Protein AF-A0A661NCL8-F1 (afdb_monomer_lite)

Structure (mmCIF, N/CA/C/O backbone):
data_AF-A0A661NCL8-F1
#
_entry.id   AF-A0A661NCL8-F1
#
loop_
_atom_site.group_PDB
_atom_site.id
_atom_site.type_symbol
_atom_site.label_atom_id
_atom_site.label_alt_id
_atom_site.label_comp_id
_atom_site.label_asym_id
_atom_site.label_entity_id
_atom_site.label_seq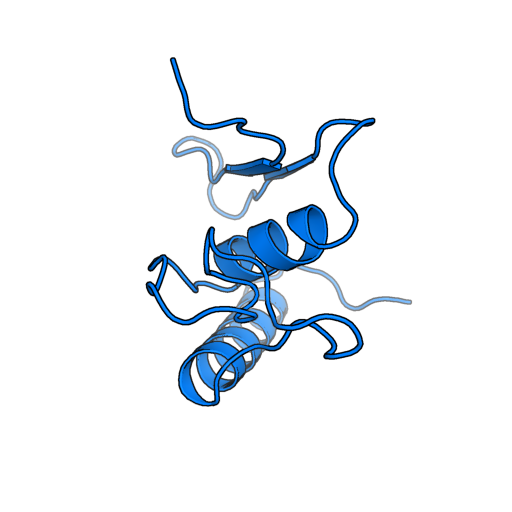_id
_atom_site.pdbx_PDB_ins_code
_atom_site.Cartn_x
_atom_site.Cartn_y
_atom_site.Cartn_z
_atom_site.occupancy
_atom_site.B_iso_or_equiv
_atom_site.auth_seq_id
_atom_site.auth_comp_id
_atom_site.auth_asym_id
_atom_site.auth_atom_id
_atom_site.pdbx_PDB_model_num
ATOM 1 N N . PRO A 1 1 ? -3.423 17.438 -16.254 1.00 43.38 1 PRO A N 1
ATOM 2 C CA . PRO A 1 1 ? -4.211 16.333 -16.865 1.00 43.38 1 PRO A CA 1
ATOM 3 C C . PRO A 1 1 ? -3.383 15.133 -17.389 1.00 43.38 1 PRO A C 1
ATOM 5 O O . PRO A 1 1 ? -3.910 14.358 -18.171 1.00 43.38 1 PRO A O 1
ATOM 8 N N . SER A 1 2 ? -2.137 14.914 -16.942 1.00 42.22 2 SER A N 1
ATOM 9 C CA . SER A 1 2 ? -1.245 13.882 -17.516 1.00 42.22 2 SER A CA 1
ATOM 10 C C . SER A 1 2 ? -0.877 12.725 -16.580 1.00 42.22 2 SER A C 1
ATOM 12 O O . SER A 1 2 ? -0.084 11.872 -16.959 1.00 42.22 2 SER A O 1
ATOM 14 N N . ARG A 1 3 ? -1.425 12.657 -15.361 1.00 52.50 3 ARG A N 1
ATOM 15 C CA . ARG A 1 3 ? -1.258 11.468 -14.513 1.00 52.50 3 ARG A CA 1
ATOM 16 C C . ARG A 1 3 ? -2.480 10.592 -14.707 1.00 52.50 3 ARG A C 1
ATOM 18 O O . ARG A 1 3 ? -3.560 10.965 -14.254 1.00 52.50 3 ARG A O 1
ATOM 25 N N . MET A 1 4 ? -2.308 9.478 -15.409 1.00 59.47 4 MET A N 1
ATOM 26 C CA . MET A 1 4 ? -3.310 8.423 -15.524 1.00 59.47 4 MET A CA 1
ATOM 27 C C . MET A 1 4 ? -3.551 7.865 -14.111 1.00 59.47 4 MET A C 1
ATOM 29 O O . MET A 1 4 ? -2.836 6.988 -13.640 1.00 59.47 4 MET A O 1
ATOM 33 N N . ARG A 1 5 ? -4.484 8.471 -13.365 1.00 67.81 5 ARG A N 1
ATOM 34 C CA . ARG A 1 5 ? -4.849 8.029 -12.015 1.00 67.81 5 ARG A CA 1
ATOM 35 C C . ARG A 1 5 ? -5.761 6.820 -12.158 1.00 67.81 5 ARG A C 1
ATOM 37 O O . ARG A 1 5 ? -6.962 6.975 -12.340 1.00 67.81 5 ARG A O 1
ATOM 44 N N . MET A 1 6 ? -5.168 5.633 -12.121 1.00 88.62 6 MET A N 1
ATOM 45 C CA . MET A 1 6 ? -5.894 4.361 -12.193 1.00 88.62 6 MET A CA 1
ATOM 46 C C . MET A 1 6 ? -6.251 3.805 -10.810 1.00 88.62 6 MET A C 1
ATOM 48 O O . MET A 1 6 ? -6.955 2.803 -10.726 1.00 88.62 6 MET A O 1
ATOM 52 N N . GLY A 1 7 ? -5.790 4.449 -9.738 1.00 92.88 7 GLY A N 1
ATOM 53 C CA . GLY A 1 7 ? -6.042 4.055 -8.361 1.00 92.88 7 GLY A CA 1
ATOM 54 C C . GLY A 1 7 ? -6.068 5.254 -7.414 1.00 92.88 7 GLY A C 1
ATOM 55 O O . GLY A 1 7 ? -5.578 6.340 -7.747 1.00 92.88 7 GLY A O 1
ATOM 56 N N . VAL A 1 8 ? -6.706 5.069 -6.257 1.00 94.38 8 VAL A N 1
ATOM 57 C CA . VAL A 1 8 ? -6.591 5.969 -5.108 1.00 94.38 8 VAL A CA 1
ATOM 58 C C . VAL A 1 8 ? -6.859 5.240 -3.789 1.00 94.38 8 VAL A C 1
ATOM 60 O O . VAL A 1 8 ? -7.880 4.569 -3.613 1.00 94.38 8 VAL A O 1
ATOM 63 N N . HIS A 1 9 ? -5.980 5.455 -2.815 1.00 95.56 9 HIS A N 1
ATOM 64 C CA . HIS A 1 9 ? -6.280 5.301 -1.397 1.00 95.56 9 HIS A CA 1
ATOM 65 C C . HIS A 1 9 ? -6.890 6.594 -0.852 1.00 95.56 9 HIS A C 1
ATOM 67 O O . HIS A 1 9 ? -6.280 7.664 -0.880 1.00 95.56 9 HIS A O 1
ATOM 73 N N . TRP A 1 10 ? -8.102 6.492 -0.313 1.00 94.00 10 TRP A N 1
ATOM 74 C CA . TRP A 1 10 ? -8.814 7.606 0.295 1.00 94.00 10 TRP A CA 1
ATOM 75 C C . TRP A 1 10 ? -9.180 7.309 1.748 1.00 94.00 10 TRP A C 1
ATOM 77 O O . TRP A 1 10 ? -9.733 6.257 2.079 1.00 94.00 10 TRP A O 1
ATOM 87 N N . ARG A 1 11 ? -8.885 8.274 2.625 1.00 92.00 11 ARG A N 1
ATOM 88 C CA . ARG A 1 11 ? -9.299 8.277 4.030 1.00 92.00 11 ARG A CA 1
ATOM 89 C C . ARG A 1 11 ? -10.157 9.519 4.305 1.00 92.00 11 ARG A C 1
ATOM 91 O O . ARG A 1 11 ? -9.592 10.596 4.510 1.00 92.00 11 ARG A O 1
ATOM 98 N N . PRO A 1 12 ? -11.495 9.414 4.271 1.00 90.94 12 PRO A N 1
ATOM 99 C CA . PRO A 1 12 ? -12.381 10.553 4.502 1.00 90.94 12 PRO A CA 1
ATOM 100 C C . PRO A 1 12 ? -12.266 11.102 5.929 1.00 90.94 12 PRO A C 1
ATOM 102 O O . PRO A 1 12 ? -12.289 10.350 6.900 1.00 90.94 12 PRO A O 1
ATOM 105 N N . ALA A 1 13 ? -12.220 12.431 6.062 1.00 89.50 13 ALA A N 1
ATOM 106 C CA . ALA A 1 13 ? -12.108 13.102 7.360 1.00 89.50 13 ALA A CA 1
ATOM 107 C C . ALA A 1 13 ? -13.328 12.872 8.276 1.00 89.50 13 ALA A C 1
ATOM 109 O O . ALA A 1 13 ? -13.172 12.783 9.489 1.00 89.50 13 ALA A O 1
ATOM 110 N N . GLY A 1 14 ? -14.530 12.742 7.704 1.00 91.62 14 GLY A N 1
ATOM 111 C CA . GLY A 1 14 ? -15.777 12.549 8.456 1.00 91.62 14 GLY A CA 1
ATOM 112 C C . GLY A 1 14 ? -16.065 11.110 8.898 1.00 91.62 14 GLY A C 1
ATOM 113 O O . GLY A 1 14 ? -17.049 10.886 9.592 1.00 91.62 14 GLY A O 1
ATOM 114 N N . LEU A 1 15 ? -15.243 10.132 8.498 1.00 89.44 15 LEU A N 1
ATOM 115 C CA . LEU A 1 15 ? -15.430 8.717 8.840 1.00 89.44 15 LEU A CA 1
ATOM 116 C C . LEU A 1 15 ? -14.105 8.127 9.351 1.00 89.44 15 LEU A C 1
ATOM 118 O O . LEU A 1 15 ? -13.417 7.409 8.616 1.00 89.44 15 LEU A O 1
ATOM 122 N N . PRO A 1 16 ? -13.706 8.442 10.598 1.00 85.56 16 PRO A N 1
ATOM 123 C CA . PRO A 1 16 ? -12.472 7.920 11.168 1.00 85.56 16 PRO A CA 1
ATOM 124 C C . PRO A 1 16 ? -12.484 6.385 11.167 1.00 85.56 16 PRO A C 1
ATOM 126 O O . PRO A 1 16 ? -13.502 5.750 11.433 1.00 85.56 16 PRO A O 1
ATOM 129 N N . GLY A 1 17 ? -11.346 5.786 10.820 1.00 86.00 17 GLY A N 1
ATOM 130 C CA . GLY A 1 17 ? -11.203 4.333 10.698 1.00 86.00 17 GLY A CA 1
ATOM 131 C C . GLY A 1 17 ? -11.777 3.722 9.414 1.00 86.00 17 GLY A C 1
ATOM 132 O O . GLY A 1 17 ? -11.624 2.523 9.200 1.00 86.00 17 GLY A O 1
ATOM 133 N N . LYS A 1 18 ? -12.403 4.510 8.526 1.00 91.06 18 LYS A N 1
AT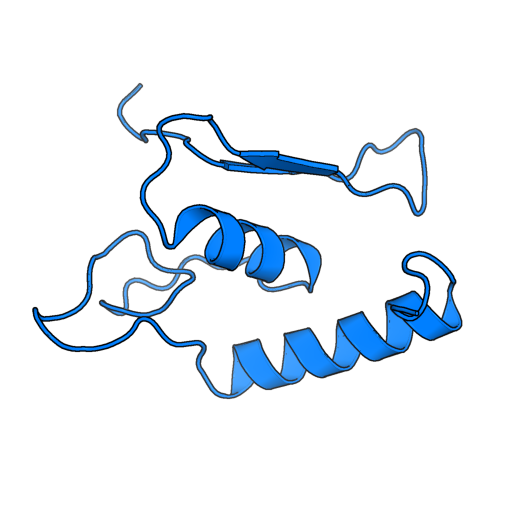OM 134 C CA . LYS A 1 18 ? -12.796 4.047 7.187 1.00 91.06 18 LYS A CA 1
ATOM 135 C C . LYS A 1 18 ? -11.721 4.374 6.160 1.00 91.06 18 LYS A C 1
ATOM 137 O O . LYS A 1 18 ? -11.149 5.463 6.142 1.00 91.06 18 LYS A O 1
ATOM 142 N N . HIS A 1 19 ? -11.453 3.399 5.307 1.00 94.06 19 HIS A N 1
ATOM 143 C CA . HIS A 1 19 ? -10.442 3.454 4.269 1.00 94.06 19 HIS A CA 1
ATOM 144 C C . HIS A 1 19 ? -11.055 2.914 2.983 1.00 94.06 19 HIS A C 1
ATOM 146 O O . HIS A 1 19 ? -11.740 1.894 3.006 1.00 94.06 19 HIS A O 1
ATOM 152 N N . PHE A 1 20 ? -10.784 3.585 1.873 1.00 94.81 20 PHE A N 1
ATOM 153 C CA . PHE A 1 20 ? -11.230 3.168 0.554 1.00 94.81 20 PHE A CA 1
ATOM 154 C C . PHE A 1 20 ? -10.009 2.981 -0.330 1.00 94.81 20 PHE A C 1
ATOM 156 O O . PHE A 1 20 ? -9.150 3.859 -0.394 1.00 94.81 20 PHE A O 1
ATOM 163 N N . VAL A 1 21 ? -9.936 1.832 -0.989 1.00 95.12 21 VAL A N 1
ATOM 164 C CA . VAL A 1 21 ? -8.997 1.567 -2.076 1.00 95.12 21 VAL A CA 1
ATOM 165 C C . VAL A 1 21 ? -9.850 1.422 -3.322 1.00 95.12 21 VAL A C 1
ATOM 167 O O . VAL A 1 21 ? -10.647 0.494 -3.426 1.00 95.12 21 VAL A O 1
ATOM 170 N N . ILE A 1 22 ? -9.749 2.398 -4.217 1.00 94.44 22 ILE A N 1
ATOM 171 C CA . ILE A 1 22 ? -10.548 2.469 -5.438 1.00 94.44 22 ILE A CA 1
ATOM 172 C C . ILE A 1 22 ? -9.591 2.254 -6.598 1.00 94.44 22 ILE A C 1
ATOM 174 O O . ILE A 1 22 ? -8.585 2.951 -6.696 1.00 94.44 22 ILE A O 1
ATOM 178 N N . VAL A 1 23 ? -9.907 1.298 -7.465 1.00 94.75 23 VAL A N 1
ATOM 179 C CA . VAL A 1 23 ? -9.090 0.941 -8.624 1.00 94.75 23 VAL A CA 1
ATOM 180 C C . VAL A 1 23 ? -9.982 0.949 -9.859 1.00 94.75 23 VAL A C 1
ATOM 182 O O . VAL A 1 23 ? -11.108 0.449 -9.825 1.00 94.75 23 VAL A O 1
ATOM 185 N N . ALA A 1 24 ? -9.503 1.560 -10.939 1.00 93.38 24 ALA A N 1
ATOM 186 C CA . ALA A 1 24 ? -10.197 1.555 -12.216 1.00 93.38 24 ALA A CA 1
ATOM 187 C C . ALA A 1 24 ? -10.211 0.136 -12.798 1.00 93.38 24 ALA A C 1
ATOM 189 O O . ALA A 1 24 ? -9.207 -0.565 -12.753 1.00 93.38 24 ALA A O 1
ATOM 190 N N . SER A 1 25 ? -11.317 -0.277 -13.416 1.00 92.88 25 SER A N 1
ATOM 191 C CA . SER A 1 25 ? -11.444 -1.624 -14.000 1.00 92.88 25 SER A CA 1
ATOM 192 C C . SER A 1 25 ? -10.418 -1.937 -15.097 1.00 92.88 25 SER A C 1
ATOM 194 O O . SER A 1 25 ? -10.152 -3.100 -15.374 1.00 92.88 25 SER A O 1
ATOM 196 N N . HIS A 1 26 ? -9.849 -0.905 -15.718 1.00 90.19 26 HIS A N 1
ATOM 197 C CA . HIS A 1 26 ? -8.823 -0.992 -16.758 1.00 90.19 26 HIS A CA 1
ATOM 198 C C . HIS A 1 26 ? -7.413 -0.682 -16.228 1.00 90.19 26 HIS A C 1
ATOM 200 O O . HIS A 1 26 ? -6.522 -0.353 -17.009 1.00 90.19 26 HIS A O 1
ATOM 206 N N . SER A 1 27 ? -7.208 -0.715 -14.907 1.00 89.62 27 SER A N 1
ATOM 207 C CA . SER A 1 27 ? -5.901 -0.462 -14.306 1.00 89.62 27 SER A CA 1
ATOM 208 C C . SER A 1 27 ? -4.872 -1.508 -14.726 1.00 89.62 27 SER A C 1
ATOM 210 O O . SER A 1 27 ? -5.196 -2.692 -14.841 1.00 89.62 27 SER A O 1
ATOM 212 N N . VAL A 1 28 ? -3.613 -1.095 -14.841 1.00 87.56 28 VAL A N 1
ATOM 213 C CA . VAL A 1 28 ? -2.496 -2.039 -14.972 1.00 87.56 28 VAL A CA 1
ATOM 214 C C . VAL A 1 28 ?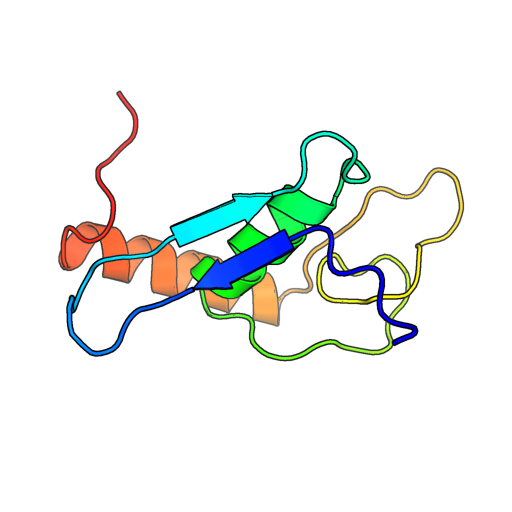 -2.310 -2.868 -13.679 1.00 87.56 28 VAL A C 1
ATOM 216 O O . VAL A 1 28 ? -2.763 -2.440 -12.611 1.00 87.56 28 VAL A O 1
ATOM 219 N N . PRO A 1 29 ? -1.697 -4.070 -13.746 1.00 86.25 29 PRO A N 1
ATOM 220 C CA . PRO A 1 29 ? -1.779 -5.072 -12.672 1.00 86.25 29 PRO A CA 1
ATOM 221 C C . PRO A 1 29 ? -1.239 -4.656 -11.295 1.00 86.25 29 PRO A C 1
ATOM 223 O O . PRO A 1 29 ? -1.674 -5.191 -10.276 1.00 86.25 29 PRO A O 1
ATOM 226 N N . ASP A 1 30 ? -0.288 -3.729 -11.235 1.00 90.81 30 ASP A N 1
ATOM 227 C CA . ASP A 1 30 ? 0.393 -3.316 -10.005 1.00 90.81 30 ASP A CA 1
ATOM 228 C C . ASP A 1 30 ? -0.297 -2.156 -9.268 1.00 90.81 30 ASP A C 1
ATOM 230 O O . ASP A 1 30 ? 0.020 -1.897 -8.104 1.00 90.81 30 ASP A O 1
ATOM 234 N N . VAL A 1 31 ? -1.303 -1.516 -9.875 1.00 93.56 31 VAL A N 1
ATOM 235 C CA . VAL A 1 31 ? -2.026 -0.378 -9.278 1.00 93.56 31 VAL A CA 1
ATOM 236 C C . VAL A 1 31 ? -2.672 -0.753 -7.947 1.00 93.56 31 VAL A C 1
ATOM 238 O O . VAL A 1 31 ? -2.560 -0.005 -6.979 1.00 93.56 31 VAL A O 1
ATOM 241 N N . LEU A 1 32 ? -3.302 -1.928 -7.837 1.00 94.88 32 LEU A N 1
ATOM 242 C CA . LEU A 1 32 ? -3.879 -2.358 -6.559 1.00 94.88 32 LEU A CA 1
ATOM 243 C C . LEU A 1 32 ? -2.800 -2.482 -5.472 1.00 94.88 32 LEU A C 1
ATOM 245 O O . LEU A 1 32 ? -3.013 -2.062 -4.334 1.00 94.88 32 LEU A O 1
ATOM 249 N N . ALA A 1 33 ? -1.631 -3.025 -5.817 1.00 95.75 33 ALA A N 1
ATOM 250 C CA . ALA A 1 33 ? -0.519 -3.130 -4.879 1.00 95.75 33 ALA A CA 1
ATOM 251 C C . ALA A 1 33 ? 0.005 -1.743 -4.467 1.00 95.75 33 ALA A C 1
ATOM 253 O O . ALA A 1 33 ? 0.302 -1.536 -3.288 1.00 95.75 33 ALA A O 1
ATOM 254 N N . HIS A 1 34 ? 0.056 -0.785 -5.397 1.00 96.50 34 HIS A N 1
ATOM 255 C CA . HIS A 1 34 ? 0.409 0.612 -5.130 1.00 96.50 34 HIS A CA 1
ATOM 256 C C . HIS A 1 34 ? -0.539 1.253 -4.111 1.00 96.50 34 HIS A C 1
ATOM 258 O O . HIS A 1 34 ? -0.102 1.771 -3.078 1.00 96.50 34 HIS A O 1
ATOM 264 N N . GLU A 1 35 ? -1.848 1.149 -4.346 1.00 97.25 35 GLU A N 1
ATOM 265 C CA . GLU A 1 35 ? -2.847 1.733 -3.451 1.00 97.25 35 GLU A CA 1
ATOM 266 C C . GLU A 1 35 ? -2.885 1.040 -2.084 1.00 97.25 35 GLU A C 1
ATOM 268 O O . GLU A 1 35 ? -3.062 1.698 -1.057 1.00 97.25 35 GLU A O 1
ATOM 273 N N . LEU A 1 36 ? -2.638 -0.273 -2.025 1.00 96.81 36 LEU A N 1
ATOM 274 C CA . LEU A 1 36 ? -2.434 -0.969 -0.752 1.00 96.81 36 LEU A CA 1
ATOM 275 C C . LEU A 1 36 ? -1.165 -0.480 -0.035 1.00 96.81 36 LEU A C 1
ATOM 277 O O . LEU A 1 36 ? -1.147 -0.361 1.191 1.00 96.81 36 LEU A O 1
ATOM 281 N N . GLY A 1 37 ? -0.114 -0.124 -0.773 1.00 97.44 37 GLY A N 1
ATOM 282 C CA . GLY A 1 37 ? 1.055 0.554 -0.222 1.00 97.44 37 GLY A CA 1
ATOM 283 C C . GLY A 1 37 ? 0.686 1.859 0.494 1.00 97.44 37 GLY A C 1
ATOM 284 O O . GLY A 1 37 ? 1.107 2.067 1.639 1.00 97.44 37 GLY A O 1
ATOM 285 N N . HIS A 1 38 ? -0.152 2.695 -0.127 1.00 97.50 38 HIS A N 1
ATOM 286 C CA . HIS A 1 38 ? -0.707 3.902 0.496 1.00 97.50 38 HIS A CA 1
ATOM 287 C C . HIS A 1 38 ? -1.578 3.593 1.714 1.00 97.50 38 HIS A C 1
ATOM 289 O O . HIS A 1 38 ? -1.373 4.186 2.781 1.00 97.50 38 HIS A O 1
ATOM 295 N N . PHE A 1 39 ? -2.472 2.612 1.593 1.00 96.50 39 PHE A N 1
ATOM 296 C CA . PHE A 1 39 ? -3.340 2.151 2.673 1.00 96.50 39 PHE A CA 1
ATOM 297 C C . PHE A 1 39 ? -2.544 1.810 3.940 1.00 96.50 39 PHE A C 1
ATOM 299 O O . PHE A 1 39 ? -2.908 2.239 5.037 1.00 96.50 39 PHE A O 1
ATOM 306 N N . PHE A 1 40 ? -1.407 1.120 3.794 1.00 96.94 40 PHE A N 1
ATOM 307 C CA . PHE A 1 40 ? -0.521 0.759 4.904 1.00 96.94 40 PHE A CA 1
ATOM 308 C C . PHE A 1 40 ? 0.576 1.797 5.221 1.00 96.94 40 PHE A C 1
ATOM 310 O O . PHE A 1 40 ? 1.544 1.506 5.932 1.00 96.94 40 PHE A O 1
ATOM 317 N N . GLY A 1 41 ? 0.427 3.034 4.747 1.00 95.88 41 GLY A N 1
ATOM 318 C CA . GLY A 1 41 ? 1.200 4.180 5.224 1.00 95.88 41 GLY A CA 1
ATOM 319 C C . GLY A 1 41 ? 2.471 4.515 4.438 1.00 95.88 41 GLY A C 1
ATOM 320 O O . GLY A 1 41 ? 3.265 5.331 4.915 1.00 95.88 41 GLY A O 1
ATOM 321 N N . ASN A 1 42 ? 2.684 3.946 3.249 1.00 97.69 42 ASN A N 1
ATOM 322 C CA . ASN A 1 42 ? 3.708 4.442 2.326 1.00 97.69 42 ASN A CA 1
ATOM 323 C C . ASN A 1 42 ? 3.152 5.651 1.574 1.00 97.69 42 ASN A C 1
ATOM 325 O O . ASN A 1 42 ? 2.265 5.488 0.756 1.00 97.69 42 ASN A O 1
ATOM 329 N N . ARG A 1 43 ? 3.629 6.866 1.860 1.00 93.94 43 ARG A N 1
ATOM 330 C CA . ARG A 1 43 ? 3.084 8.098 1.248 1.00 93.94 43 ARG A CA 1
ATOM 331 C C . ARG A 1 43 ? 3.879 8.617 0.059 1.00 93.94 43 ARG A C 1
ATOM 333 O O . ARG A 1 43 ? 3.316 9.274 -0.803 1.00 93.94 43 ARG A O 1
ATOM 340 N N . GLU A 1 44 ? 5.172 8.332 0.053 1.00 95.19 44 GLU A N 1
ATOM 341 C CA . GLU A 1 44 ? 6.100 8.885 -0.924 1.00 95.19 44 GLU A CA 1
ATOM 342 C C . GLU A 1 44 ? 6.127 8.050 -2.200 1.00 95.19 44 GLU A C 1
ATOM 344 O O . GLU A 1 44 ? 6.050 6.820 -2.138 1.00 95.19 44 GLU A O 1
ATOM 349 N N . HIS A 1 45 ? 6.327 8.732 -3.327 1.00 94.50 45 HIS A N 1
ATOM 350 C CA . HIS A 1 45 ? 6.526 8.131 -4.642 1.00 94.50 45 HIS A CA 1
ATOM 351 C C . HIS A 1 45 ? 8.004 8.238 -5.047 1.00 94.50 45 HIS A C 1
ATOM 353 O O . HIS A 1 45 ? 8.393 9.237 -5.658 1.00 94.50 45 HIS A O 1
ATOM 359 N N . PRO A 1 46 ? 8.875 7.277 -4.678 1.00 94.19 46 PRO A N 1
ATOM 360 C CA . PRO A 1 46 ? 10.285 7.337 -5.045 1.00 94.19 46 PRO A CA 1
ATOM 361 C C . PRO A 1 46 ? 10.465 7.229 -6.564 1.00 94.19 46 PRO A C 1
ATOM 363 O O . PRO A 1 46 ? 9.735 6.514 -7.246 1.00 94.19 46 PRO A O 1
ATOM 366 N N . ALA A 1 47 ? 11.506 7.868 -7.097 1.00 93.19 47 ALA A N 1
ATOM 367 C CA . ALA A 1 47 ? 11.867 7.772 -8.515 1.00 93.19 47 ALA A CA 1
ATOM 368 C C . ALA A 1 47 ? 12.576 6.449 -8.885 1.00 93.19 47 ALA A C 1
ATOM 370 O O . ALA A 1 47 ? 13.131 6.336 -9.972 1.00 93.19 47 ALA A O 1
ATOM 371 N N . THR A 1 48 ? 12.605 5.467 -7.978 1.00 95.00 48 THR A N 1
ATOM 372 C CA . THR A 1 48 ? 13.298 4.186 -8.159 1.00 95.00 48 THR A CA 1
ATOM 373 C C . THR A 1 48 ? 12.473 3.248 -9.048 1.00 95.00 48 THR A C 1
ATOM 375 O O . THR A 1 48 ? 11.422 2.791 -8.594 1.00 95.00 48 THR A O 1
ATOM 378 N N . PRO A 1 49 ? 12.934 2.914 -10.269 1.00 94.00 49 PRO A N 1
ATOM 379 C CA . PRO A 1 49 ? 12.184 2.059 -11.190 1.00 94.00 49 PRO A CA 1
ATOM 380 C C . PRO A 1 49 ? 11.891 0.669 -10.61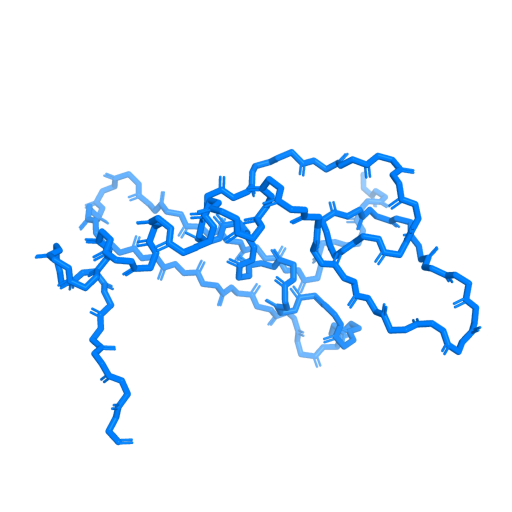3 1.00 94.00 49 PRO A C 1
ATOM 382 O O . PRO A 1 49 ? 12.728 0.082 -9.920 1.00 94.00 49 PRO A O 1
ATOM 385 N N . GLY A 1 50 ? 10.697 0.142 -10.891 1.00 93.81 50 GLY A N 1
ATOM 386 C CA . GLY A 1 50 ? 10.246 -1.177 -10.425 1.00 93.81 50 GLY A CA 1
ATOM 387 C C . GLY A 1 50 ? 9.861 -1.243 -8.944 1.00 93.81 50 GLY A C 1
ATOM 388 O O . GLY A 1 50 ? 9.385 -2.278 -8.475 1.00 93.81 50 GLY A O 1
ATOM 389 N N . ASN A 1 51 ? 10.035 -0.152 -8.194 1.00 96.50 51 ASN A N 1
ATOM 390 C CA . ASN A 1 51 ? 9.429 -0.035 -6.879 1.00 96.50 51 ASN A CA 1
ATOM 391 C C . ASN A 1 51 ? 7.915 0.150 -7.044 1.00 96.50 51 ASN A C 1
ATOM 393 O O . ASN A 1 51 ? 7.493 1.022 -7.796 1.00 96.50 51 ASN A O 1
ATOM 397 N N . ILE A 1 52 ? 7.107 -0.605 -6.296 1.00 95.81 52 ILE A N 1
ATOM 398 C CA . ILE A 1 52 ? 5.636 -0.539 -6.375 1.00 95.81 52 ILE A CA 1
ATOM 399 C C . ILE A 1 52 ? 5.110 0.878 -6.112 1.00 95.81 52 ILE A C 1
ATOM 401 O O . ILE A 1 52 ? 4.099 1.264 -6.681 1.00 95.81 52 ILE A O 1
ATOM 405 N N . MET A 1 53 ? 5.783 1.6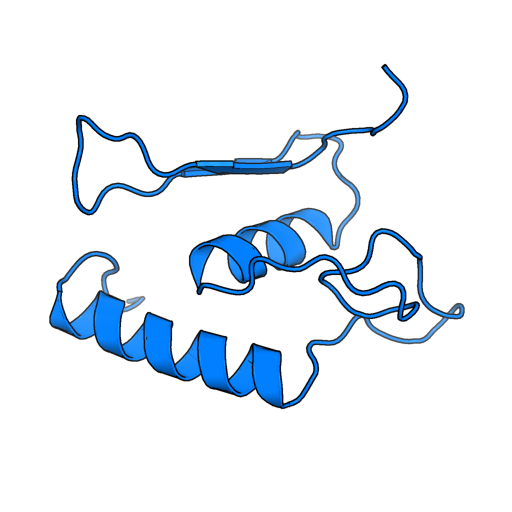74 -5.275 1.00 96.00 53 MET A N 1
ATOM 406 C CA . MET A 1 53 ? 5.386 3.059 -5.000 1.00 96.00 53 MET A CA 1
ATOM 407 C C . MET A 1 53 ? 5.915 4.060 -6.040 1.00 96.00 53 MET A C 1
ATOM 409 O O . MET A 1 53 ? 5.692 5.255 -5.887 1.00 96.00 53 MET A O 1
ATOM 413 N N . SER A 1 54 ? 6.653 3.633 -7.064 1.00 93.38 54 SER A N 1
ATOM 414 C CA . SER A 1 54 ? 7.112 4.515 -8.139 1.00 93.38 54 SER A CA 1
ATOM 415 C C . SER A 1 54 ? 6.059 4.655 -9.238 1.00 93.38 54 SER A C 1
ATOM 417 O O . SER A 1 54 ? 5.182 3.812 -9.377 1.00 93.38 54 SER A O 1
ATOM 419 N N . TYR A 1 55 ? 6.173 5.713 -10.044 1.00 89.81 55 TYR A N 1
ATOM 420 C CA . TYR A 1 55 ? 5.475 5.807 -11.333 1.00 89.81 55 TYR A CA 1
ATOM 421 C C . TYR A 1 55 ? 6.305 5.238 -12.492 1.00 89.81 55 TYR A C 1
ATOM 423 O O . TYR A 1 55 ? 5.850 5.260 -13.632 1.00 89.81 55 TYR A O 1
ATOM 431 N N . SER A 1 56 ? 7.537 4.802 -12.218 1.00 89.94 56 SER A N 1
ATOM 432 C CA . SER A 1 56 ? 8.454 4.282 -13.226 1.00 89.94 56 SER A CA 1
ATOM 433 C C . SER A 1 56 ? 8.440 2.759 -13.229 1.00 89.94 56 SER A C 1
ATOM 435 O O . SER A 1 56 ? 8.773 2.128 -12.218 1.00 89.94 56 SER A O 1
ATOM 437 N N . ASP A 1 57 ? 8.142 2.184 -14.391 1.00 86.38 57 ASP A N 1
ATOM 438 C CA . ASP A 1 57 ? 8.183 0.741 -14.601 1.00 86.38 57 ASP A CA 1
ATOM 439 C C . ASP A 1 57 ? 9.582 0.170 -14.350 1.00 86.38 57 ASP A C 1
ATOM 441 O O . ASP A 1 57 ? 10.611 0.811 -14.588 1.00 86.38 57 ASP A O 1
ATOM 445 N N . GLY A 1 58 ? 9.615 -1.057 -13.838 1.00 88.50 58 GLY A N 1
ATOM 446 C CA . GLY A 1 58 ? 10.853 -1.810 -13.682 1.00 88.50 58 GLY A CA 1
ATOM 447 C C . GLY A 1 58 ? 11.377 -2.358 -15.012 1.00 88.50 58 GLY A C 1
ATOM 448 O O . GLY A 1 58 ? 10.674 -2.345 -16.024 1.00 88.50 58 GLY A O 1
ATOM 449 N N . PRO A 1 59 ? 12.608 -2.893 -15.023 1.00 89.81 59 PRO A N 1
ATOM 450 C CA . PRO A 1 59 ? 13.115 -3.634 -16.170 1.00 89.81 59 PRO A CA 1
ATOM 451 C C . PRO A 1 59 ? 12.189 -4.816 -16.526 1.00 89.81 59 PRO A C 1
ATOM 453 O O . PRO A 1 59 ? 11.649 -5.455 -15.616 1.00 89.81 59 PRO A O 1
ATOM 456 N N . PRO A 1 60 ? 12.039 -5.165 -17.818 1.00 89.81 60 PRO A N 1
ATOM 457 C CA . PRO A 1 60 ? 11.250 -6.322 -18.233 1.00 89.81 60 PRO A CA 1
ATOM 458 C C . PRO A 1 60 ? 11.684 -7.610 -17.522 1.00 89.81 60 PRO A C 1
ATOM 460 O O . PRO A 1 60 ? 12.875 -7.871 -17.359 1.00 89.81 60 PRO A O 1
ATOM 463 N N . GLY A 1 61 ? 10.712 -8.426 -17.108 1.00 90.31 61 GLY A N 1
ATOM 464 C CA . GLY A 1 61 ? 10.962 -9.699 -16.420 1.00 90.31 61 GLY A CA 1
ATOM 465 C C . GLY A 1 61 ? 11.303 -9.581 -14.928 1.00 90.31 61 GLY A C 1
ATOM 466 O O . GLY A 1 61 ? 11.458 -10.606 -14.267 1.00 90.31 61 GLY A O 1
ATOM 467 N N . VAL A 1 62 ? 11.383 -8.368 -14.372 1.00 91.62 62 VAL A N 1
ATOM 468 C CA . VAL A 1 62 ? 11.580 -8.145 -12.933 1.00 91.62 62 VAL A CA 1
ATOM 469 C C . VAL A 1 62 ? 10.236 -7.860 -12.269 1.00 91.62 62 VAL A C 1
ATOM 471 O O . VAL A 1 62 ? 9.507 -6.962 -12.683 1.00 91.62 62 VAL A O 1
ATOM 474 N N . LEU A 1 63 ? 9.905 -8.611 -11.216 1.00 92.62 63 LEU A N 1
ATOM 475 C CA . LEU A 1 63 ? 8.674 -8.380 -10.460 1.00 92.62 63 LEU A CA 1
ATOM 476 C C . LEU A 1 63 ? 8.742 -7.059 -9.669 1.00 92.62 63 LEU A C 1
ATOM 478 O O . LEU A 1 63 ? 9.779 -6.778 -9.056 1.00 92.62 63 LEU A O 1
ATOM 482 N N . PRO A 1 64 ? 7.641 -6.285 -9.609 1.00 94.06 64 PRO A N 1
ATOM 483 C CA . PRO A 1 64 ? 7.552 -5.101 -8.764 1.00 94.06 64 PRO A CA 1
ATOM 484 C C . PRO A 1 64 ? 7.808 -5.430 -7.292 1.00 94.06 64 PRO A C 1
ATOM 486 O O . PRO A 1 64 ? 7.428 -6.493 -6.791 1.00 94.06 64 PRO A O 1
ATOM 489 N N . TRP A 1 65 ? 8.437 -4.508 -6.568 1.00 96.62 65 TRP A N 1
ATOM 490 C CA . TRP A 1 65 ? 8.845 -4.752 -5.185 1.00 96.62 65 TRP A CA 1
ATOM 491 C C . TRP A 1 65 ? 8.639 -3.547 -4.267 1.00 96.62 65 TRP A C 1
ATOM 493 O O . TRP A 1 65 ? 8.658 -2.393 -4.680 1.00 96.62 65 TRP A O 1
ATOM 503 N N . PHE A 1 66 ? 8.490 -3.833 -2.972 1.00 97.50 66 PHE A N 1
ATOM 504 C CA . PHE A 1 66 ? 8.624 -2.839 -1.908 1.00 97.50 66 PHE A CA 1
ATOM 505 C C . PHE A 1 66 ? 10.031 -2.876 -1.312 1.00 97.50 66 PHE A C 1
ATOM 507 O O . PHE A 1 66 ? 10.583 -3.957 -1.055 1.00 97.50 66 PHE A O 1
ATOM 514 N N . ASP A 1 67 ? 10.586 -1.705 -1.020 1.00 97.50 67 ASP A N 1
ATOM 515 C CA . ASP A 1 67 ? 11.846 -1.578 -0.297 1.00 97.50 67 ASP A CA 1
ATOM 516 C C . ASP A 1 67 ? 11.695 -1.997 1.179 1.00 97.50 67 ASP A C 1
ATOM 518 O O . ASP A 1 67 ? 10.598 -2.217 1.708 1.00 97.50 67 ASP A O 1
ATOM 522 N N . THR A 1 68 ? 12.822 -2.135 1.874 1.00 98.06 68 THR A N 1
ATOM 523 C CA . THR A 1 68 ? 12.836 -2.589 3.270 1.00 98.06 68 THR A CA 1
ATOM 524 C C . THR A 1 68 ? 12.091 -1.632 4.209 1.00 98.06 68 THR A C 1
ATOM 526 O O . THR A 1 68 ? 11.412 -2.080 5.135 1.00 98.06 68 THR A O 1
ATOM 529 N N . THR A 1 69 ? 12.170 -0.320 3.988 1.00 97.81 69 THR A N 1
ATOM 530 C CA . THR A 1 69 ? 11.455 0.692 4.781 1.00 97.81 69 THR A CA 1
ATOM 531 C C . THR A 1 69 ? 9.952 0.621 4.544 1.00 97.81 69 THR A C 1
ATOM 533 O O . THR A 1 69 ? 9.186 0.624 5.510 1.00 97.81 69 THR A O 1
ATOM 536 N N . GLN A 1 70 ? 9.531 0.481 3.291 1.00 98.44 70 GLN A N 1
ATOM 537 C CA . GLN A 1 70 ? 8.139 0.309 2.899 1.00 98.44 70 GLN A CA 1
ATOM 538 C C . GLN A 1 70 ? 7.552 -0.972 3.502 1.00 98.44 70 GLN A C 1
ATOM 540 O O . GLN A 1 70 ? 6.511 -0.929 4.155 1.00 98.44 70 GLN A O 1
ATOM 545 N N . LYS A 1 71 ? 8.268 -2.101 3.413 1.00 98.50 71 LYS A N 1
ATOM 546 C CA . LYS A 1 71 ? 7.873 -3.371 4.052 1.00 98.50 71 LYS A CA 1
ATOM 547 C C . LYS A 1 71 ? 7.731 -3.238 5.569 1.00 98.50 71 LYS A C 1
ATOM 549 O O . LYS A 1 71 ? 6.802 -3.795 6.155 1.00 98.50 71 LYS A O 1
ATOM 554 N N . ARG A 1 72 ? 8.631 -2.502 6.235 1.00 98.31 72 ARG A N 1
ATOM 555 C CA . ARG A 1 72 ? 8.525 -2.228 7.681 1.00 98.31 72 ARG A CA 1
ATOM 556 C C . ARG A 1 72 ? 7.283 -1.404 8.017 1.00 98.31 72 ARG A C 1
ATOM 558 O O . ARG A 1 72 ? 6.582 -1.749 8.967 1.00 98.31 72 ARG A O 1
ATOM 565 N N . ARG A 1 73 ? 6.995 -0.351 7.245 1.00 98.25 73 ARG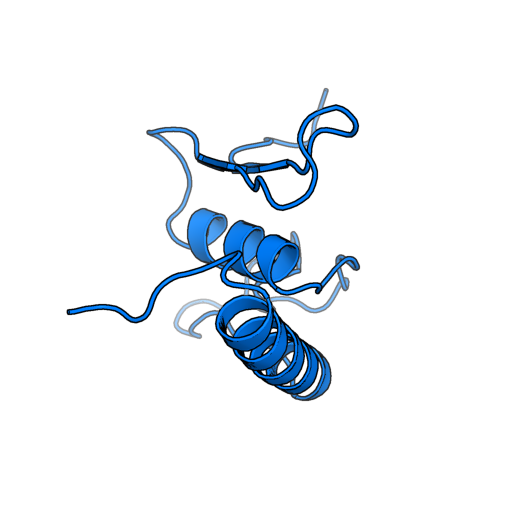 A N 1
ATOM 566 C CA . ARG A 1 73 ? 5.780 0.464 7.417 1.00 98.25 73 ARG A CA 1
ATOM 567 C C . ARG A 1 73 ? 4.525 -0.377 7.230 1.00 98.25 73 ARG A C 1
ATOM 569 O O . ARG A 1 73 ? 3.676 -0.349 8.117 1.00 98.25 73 ARG A O 1
ATOM 576 N N . ILE A 1 74 ? 4.489 -1.205 6.184 1.00 98.00 74 ILE A N 1
ATOM 577 C CA . ILE A 1 74 ? 3.370 -2.111 5.912 1.00 98.00 74 ILE A CA 1
ATOM 578 C C . ILE A 1 74 ? 3.083 -2.997 7.123 1.00 98.00 74 ILE A C 1
ATOM 580 O O . ILE A 1 74 ? 1.982 -2.979 7.666 1.00 98.00 74 ILE A O 1
ATOM 584 N N . ARG A 1 75 ? 4.100 -3.699 7.636 1.00 97.81 75 ARG A N 1
ATOM 585 C CA . ARG A 1 75 ? 3.948 -4.574 8.812 1.00 97.81 75 ARG A CA 1
ATOM 586 C C . ARG A 1 75 ? 3.536 -3.830 10.081 1.00 97.81 75 ARG A C 1
ATOM 588 O O . ARG A 1 75 ? 2.884 -4.417 10.942 1.00 97.81 75 ARG A O 1
ATOM 595 N N . ARG A 1 76 ? 3.963 -2.575 10.245 1.00 97.94 76 ARG A N 1
ATOM 596 C CA . ARG A 1 76 ? 3.586 -1.741 11.395 1.00 97.94 76 ARG A CA 1
ATOM 597 C C . ARG A 1 76 ? 2.116 -1.336 11.319 1.00 97.94 76 ARG A C 1
ATOM 599 O O . ARG A 1 76 ? 1.410 -1.457 12.313 1.00 97.94 76 ARG A O 1
ATOM 606 N N . PHE A 1 77 ? 1.663 -0.852 10.165 1.00 96.56 77 PHE A N 1
ATOM 607 C CA . PHE A 1 77 ? 0.276 -0.425 9.992 1.00 96.56 77 PHE A CA 1
ATOM 608 C C . PHE A 1 77 ? -0.693 -1.602 9.953 1.00 96.56 77 PHE A C 1
ATOM 610 O O . PHE A 1 77 ? -1.750 -1.495 10.552 1.00 96.56 77 PHE A O 1
ATOM 617 N N . ALA A 1 78 ? -0.315 -2.738 9.361 1.00 95.31 78 ALA A N 1
ATOM 618 C CA . ALA A 1 78 ? -1.124 -3.954 9.413 1.00 95.31 78 ALA A CA 1
ATOM 619 C C . ALA A 1 78 ? -1.415 -4.382 10.861 1.00 95.31 78 ALA A C 1
ATOM 621 O O . ALA A 1 78 ? -2.569 -4.595 11.215 1.00 95.31 78 ALA A O 1
ATOM 622 N N . ARG A 1 79 ? -0.389 -4.413 11.727 1.00 95.94 79 ARG A N 1
ATOM 623 C CA . ARG A 1 79 ? -0.568 -4.685 13.165 1.00 95.94 79 ARG A CA 1
ATOM 624 C C . ARG A 1 79 ? -1.487 -3.671 13.833 1.00 95.94 79 ARG A C 1
ATOM 626 O O . ARG A 1 79 ? -2.466 -4.060 14.457 1.00 95.94 79 ARG A O 1
ATOM 633 N N . ARG A 1 80 ? -1.223 -2.380 13.616 1.00 95.50 80 ARG A N 1
ATOM 634 C CA . ARG A 1 80 ? -2.063 -1.306 14.151 1.00 95.50 80 ARG A CA 1
ATOM 635 C C . ARG A 1 80 ? -3.525 -1.455 13.724 1.00 95.50 80 ARG A C 1
ATOM 637 O O . ARG A 1 80 ? -4.395 -1.277 14.556 1.00 95.50 80 ARG A O 1
ATOM 644 N N . PHE A 1 81 ? -3.798 -1.755 12.457 1.00 94.56 81 PHE A N 1
ATOM 645 C CA . PHE A 1 81 ? -5.166 -1.865 11.950 1.00 94.56 81 PHE A CA 1
ATOM 646 C C . PHE A 1 81 ? -5.917 -3.068 12.510 1.00 94.56 81 PHE A C 1
ATOM 648 O O . PHE A 1 81 ? -7.126 -2.973 12.699 1.00 94.56 81 PHE A O 1
ATOM 655 N N . LEU A 1 82 ? -5.219 -4.163 12.817 1.00 93.75 82 LEU A N 1
ATOM 656 C CA . LEU A 1 82 ? -5.805 -5.285 13.550 1.00 93.75 82 LEU A CA 1
ATOM 657 C C . LEU A 1 82 ? -6.124 -4.887 15.000 1.00 93.75 82 LEU A C 1
ATOM 659 O O . LEU A 1 82 ? -7.221 -5.157 15.482 1.00 93.75 82 LEU A O 1
ATOM 663 N N . GLU A 1 83 ? -5.207 -4.187 15.676 1.00 93.94 83 GLU A N 1
ATOM 664 C CA . GLU A 1 83 ? -5.403 -3.683 17.047 1.00 93.94 83 GLU A CA 1
ATOM 665 C C . GLU A 1 83 ? -6.568 -2.683 17.135 1.00 93.94 83 GLU A C 1
ATOM 667 O O . GLU A 1 83 ? -7.380 -2.747 18.057 1.00 93.94 83 GLU A O 1
ATOM 672 N N . THR A 1 84 ? -6.683 -1.775 16.161 1.00 92.75 84 THR A N 1
ATOM 673 C CA . THR A 1 84 ? -7.741 -0.754 16.098 1.00 92.75 84 THR A CA 1
ATOM 674 C C . THR A 1 84 ? -9.020 -1.239 15.420 1.00 92.75 84 THR A C 1
ATOM 676 O O . THR A 1 84 ? -9.992 -0.486 15.366 1.00 92.75 84 THR A O 1
ATOM 679 N N . ARG A 1 85 ? -9.040 -2.482 14.917 1.00 91.25 85 ARG A N 1
ATOM 680 C CA . ARG A 1 85 ? -10.140 -3.078 14.136 1.00 91.25 85 ARG A CA 1
ATOM 681 C C . ARG A 1 85 ? -10.537 -2.261 12.899 1.00 91.25 85 ARG A C 1
ATOM 683 O O . ARG A 1 85 ? -11.676 -2.324 12.444 1.00 91.25 85 ARG A O 1
ATOM 690 N N . GLU A 1 86 ? -9.594 -1.506 12.339 1.00 90.75 86 GLU A N 1
ATOM 691 C CA . GLU A 1 86 ? -9.745 -0.859 11.027 1.00 90.75 86 GLU A CA 1
ATOM 692 C C . GLU A 1 86 ? -9.715 -1.899 9.892 1.00 90.75 86 GLU A C 1
ATOM 694 O O . GLU A 1 86 ? -10.272 -1.666 8.821 1.00 90.75 86 GLU A O 1
ATOM 699 N N . VAL A 1 87 ? -9.101 -3.063 10.140 1.00 89.44 87 VAL A N 1
ATOM 700 C CA . VAL A 1 87 ? -9.127 -4.251 9.277 1.00 89.44 87 VAL A CA 1
ATOM 701 C C . VAL A 1 87 ? -9.421 -5.475 10.145 1.00 89.44 87 VAL A C 1
ATOM 703 O O . VAL A 1 87 ? -8.965 -5.550 11.287 1.00 89.44 87 VAL A O 1
ATOM 706 N N . LEU A 1 88 ? -10.175 -6.432 9.606 1.00 87.00 88 LEU A N 1
ATOM 707 C CA . LEU A 1 88 ? -10.421 -7.724 10.246 1.00 87.00 88 LEU A CA 1
ATOM 708 C C . LEU A 1 88 ? -9.451 -8.782 9.694 1.00 87.00 88 LEU A C 1
ATOM 710 O O . LEU A 1 88 ? -9.028 -8.664 8.540 1.00 87.00 88 LEU A O 1
ATOM 714 N N . PRO A 1 89 ? -9.081 -9.804 10.485 1.00 83.00 89 PRO A N 1
ATOM 715 C CA . PRO A 1 89 ? -8.370 -10.965 9.963 1.00 83.00 89 PRO A CA 1
ATOM 716 C C . PRO A 1 89 ? -9.133 -11.581 8.786 1.00 83.00 89 PRO A C 1
ATOM 718 O O . PRO A 1 89 ? -10.362 -11.602 8.797 1.00 83.00 89 PRO A O 1
ATOM 721 N N . ALA A 1 90 ? -8.401 -12.067 7.785 1.00 81.81 90 ALA A N 1
ATOM 722 C CA . ALA A 1 90 ? -9.001 -12.915 6.764 1.00 81.81 90 ALA A CA 1
ATOM 723 C C . ALA A 1 90 ? -9.418 -14.251 7.401 1.00 81.81 90 ALA A C 1
ATOM 725 O O . ALA A 1 90 ? -8.700 -14.752 8.272 1.00 81.81 90 ALA A O 1
ATOM 726 N N . GLU A 1 91 ? -10.572 -14.771 6.985 1.00 70.69 91 GLU A N 1
ATOM 727 C CA . GLU A 1 91 ? -11.079 -16.099 7.362 1.00 70.69 91 GLU A CA 1
ATOM 728 C C . GLU A 1 91 ? -10.328 -17.225 6.641 1.00 70.69 91 GLU A C 1
ATOM 730 O O . GLU A 1 91 ? -9.901 -17.010 5.479 1.00 70.69 91 GLU A O 1
#

pLDDT: mean 90.91, std 10.35, range [42.22, 98.5]

Foldseek 3Di:
DPDPPQWAWDDDPVDPLEIDIDGHPPDDPLRSVLRLLVVLPNDDADCDALASSHPHHHDPPDHRDHDPVSVVSNVVSVVVCCVVVSDDDDD

Radius of gyration: 14.01 Å; chains: 1; bounding box: 29×32×35 Å

Secondary structure (DSSP, 8-state):
------EEEE--TTSTT--EEEE-TT--TTHHHHHHHHHTT-----S-TTBTTSSSPPPTTPPPB--HHHHHHHHHHHHHHHHTTSSPPP-

Sequence (91 aa):
PSRMRMGVHWRPAGLPGKHFVIVASHSVPDVLAHELGHFFGNREHPATPGNIMSYSDGPPGVLPWFDTTQKRRIRRFARRFLETREVLPAE